Protein AF-A0A7Y4KVC3-F1 (afdb_monomer_lite)

Foldseek 3Di:
DPDAAALLRCLVCVVVVLVCLVVVNDAKGFHHDRDGFKIKGFPVVCVVVVNCVVAPDDPWAAESNRCSVCVVVQSVPDQHWHFYDHPRDGTMIMGGDPPPPD

Secondary structure (DSSP, 8-state):
--PPPPHHHHHHHHHHHHHHHHTT----EEE-SSS--EEEEEHHHHHHTTHHHHSPPPS--B-HHHHHHHHHHHHHH-SSPEEE-SSSS--EEEEEPP----

pLDDT: mean 84.02, std 11.76, range [38.16, 93.69]

Sequence (102 aa):
MTAIPSVESVRQDLAAILTRFRAGQTRAFSFGNGSPEAVMLTYDEFDDLGGDDKFPSPNAVLTPAELALQLPDLLHASSTPTFWGAIATPEAVLMSAPTIAN

Structure (mmCIF, N/CA/C/O backbone):
data_AF-A0A7Y4KVC3-F1
#
_entry.id   AF-A0A7Y4KVC3-F1
#
loop_
_atom_site.group_PDB
_atom_site.id
_atom_site.type_symbol
_atom_site.label_atom_id
_atom_site.label_alt_id
_atom_site.label_comp_id
_atom_site.label_asym_id
_atom_site.label_entity_id
_atom_site.label_seq_id
_atom_site.pdbx_PDB_ins_code
_atom_site.Cartn_x
_atom_site.Cartn_y
_atom_site.Cartn_z
_atom_site.occupancy
_atom_site.B_iso_or_equiv
_atom_site.auth_seq_id
_atom_site.auth_comp_id
_atom_site.auth_asym_id
_atom_site.auth_atom_id
_atom_site.pdbx_PDB_model_num
ATOM 1 N N . MET A 1 1 ? -14.081 -1.977 18.201 1.00 41.69 1 MET A N 1
ATOM 2 C CA . MET A 1 1 ? -13.648 -0.849 17.354 1.00 41.69 1 MET A CA 1
ATOM 3 C C . MET A 1 1 ? -12.339 -1.265 16.713 1.00 41.69 1 MET A C 1
ATOM 5 O O . MET A 1 1 ? -11.349 -1.369 17.422 1.00 41.69 1 MET A O 1
ATOM 9 N N . THR A 1 2 ? -12.341 -1.632 15.437 1.00 55.44 2 THR A N 1
ATOM 10 C CA . THR A 1 2 ? -11.100 -1.883 14.696 1.00 55.44 2 THR A CA 1
ATOM 11 C C . THR A 1 2 ? -10.445 -0.532 14.451 1.00 55.44 2 THR A C 1
ATOM 13 O O . THR A 1 2 ? -10.930 0.258 13.646 1.00 55.44 2 THR A O 1
ATOM 16 N N . ALA A 1 3 ? -9.413 -0.217 15.231 1.00 74.38 3 ALA A N 1
ATOM 17 C CA . ALA A 1 3 ? -8.598 0.960 14.976 1.00 74.38 3 ALA A CA 1
ATOM 18 C C . ALA A 1 3 ? -7.926 0.784 13.609 1.00 74.38 3 ALA A C 1
ATOM 20 O O . ALA A 1 3 ? -7.356 -0.274 13.337 1.00 74.38 3 ALA A O 1
ATOM 21 N N . ILE A 1 4 ? -8.033 1.793 12.745 1.00 85.06 4 ILE A N 1
ATOM 22 C CA . ILE A 1 4 ? -7.258 1.820 11.506 1.00 85.06 4 ILE A CA 1
ATOM 23 C C . ILE A 1 4 ? -5.767 1.915 11.863 1.00 85.06 4 ILE A C 1
ATOM 25 O O . ILE A 1 4 ? -5.415 2.639 12.800 1.00 85.06 4 ILE A O 1
ATOM 29 N N . PRO A 1 5 ? -4.885 1.173 11.180 1.00 90.62 5 PRO A N 1
ATOM 30 C CA . PRO A 1 5 ? -3.459 1.271 11.430 1.00 90.62 5 PRO A CA 1
ATOM 31 C C . PRO A 1 5 ? -2.935 2.655 11.031 1.00 90.62 5 PRO A C 1
ATOM 33 O O . PRO A 1 5 ? -3.362 3.239 10.035 1.00 90.62 5 PRO A O 1
ATOM 36 N N . SER A 1 6 ? -1.993 3.172 11.814 1.00 90.81 6 SER A N 1
ATOM 37 C CA . SER A 1 6 ? -1.337 4.450 11.542 1.00 90.81 6 SER A CA 1
ATOM 38 C C . SER A 1 6 ? -0.363 4.324 10.373 1.00 90.81 6 SER A C 1
ATOM 40 O O . SER A 1 6 ? 0.234 3.265 10.164 1.00 90.81 6 SER A O 1
ATOM 42 N N . VAL A 1 7 ? -0.110 5.433 9.674 1.00 89.75 7 VAL A N 1
ATOM 43 C CA . VAL A 1 7 ? 0.897 5.509 8.598 1.00 89.75 7 VAL A CA 1
ATOM 44 C C . VAL A 1 7 ? 2.260 4.994 9.066 1.00 89.75 7 VAL A C 1
ATOM 46 O O . VAL A 1 7 ? 2.903 4.216 8.368 1.00 89.75 7 VAL A O 1
ATOM 49 N N . GLU A 1 8 ? 2.687 5.375 10.273 1.00 90.75 8 GLU A N 1
ATOM 50 C CA . GLU A 1 8 ? 3.971 4.938 10.825 1.00 90.75 8 GLU A CA 1
ATOM 51 C C . GLU A 1 8 ? 4.025 3.425 11.073 1.00 90.75 8 GLU A C 1
ATOM 53 O O . GLU A 1 8 ? 5.026 2.790 10.741 1.00 90.75 8 GLU A O 1
ATOM 58 N N . SER A 1 9 ? 2.944 2.838 11.593 1.00 91.12 9 SER A N 1
ATOM 59 C CA . SER A 1 9 ? 2.865 1.392 11.815 1.00 91.12 9 SER A CA 1
ATOM 60 C C . SER A 1 9 ? 2.917 0.628 10.497 1.00 91.12 9 SER A C 1
ATOM 62 O O . SER A 1 9 ? 3.666 -0.337 10.383 1.00 91.12 9 SER A O 1
ATOM 64 N N . VAL A 1 10 ? 2.183 1.087 9.477 1.00 92.25 10 VAL A N 1
ATOM 65 C CA . VAL A 1 10 ? 2.236 0.487 8.135 1.00 92.25 10 VAL A CA 1
ATOM 66 C C . VAL A 1 10 ? 3.641 0.603 7.554 1.00 92.25 10 VAL A C 1
ATOM 68 O O . VAL A 1 10 ? 4.182 -0.400 7.102 1.00 92.25 10 VAL A O 1
ATOM 71 N N . ARG A 1 11 ? 4.269 1.783 7.646 1.00 92.12 11 ARG A N 1
ATOM 72 C CA . ARG A 1 11 ? 5.640 2.042 7.177 1.00 92.12 11 ARG A CA 1
ATOM 73 C C . ARG A 1 11 ? 6.658 1.057 7.751 1.00 92.12 11 ARG A C 1
ATOM 75 O O . ARG A 1 11 ? 7.545 0.609 7.032 1.00 92.12 11 ARG A O 1
ATOM 82 N N . GLN A 1 12 ? 6.548 0.744 9.039 1.00 92.38 12 GLN A N 1
ATOM 83 C CA . GLN A 1 12 ? 7.462 -0.176 9.720 1.00 92.38 12 GLN A CA 1
ATOM 84 C C . GLN A 1 12 ? 7.180 -1.650 9.396 1.00 92.38 12 GLN A C 1
ATOM 86 O O . GLN A 1 12 ? 8.090 -2.472 9.488 1.00 92.38 12 GLN A O 1
ATOM 91 N N . ASP A 1 13 ? 5.952 -1.986 8.993 1.00 93.31 13 ASP A N 1
ATOM 92 C CA . ASP A 1 13 ? 5.487 -3.369 8.840 1.00 93.31 13 ASP A CA 1
ATOM 93 C C . ASP A 1 13 ? 5.305 -3.809 7.370 1.00 93.31 13 ASP A C 1
ATOM 95 O O . ASP A 1 13 ? 4.875 -4.931 7.114 1.00 93.31 13 ASP A O 1
ATOM 99 N N . LEU A 1 14 ? 5.668 -2.981 6.377 1.00 91.94 14 LEU A N 1
ATOM 100 C CA . LEU A 1 14 ? 5.448 -3.249 4.939 1.00 91.94 14 LEU A CA 1
ATOM 101 C C . LEU A 1 14 ? 5.912 -4.643 4.476 1.00 91.94 14 LEU A C 1
ATOM 103 O O . LEU A 1 14 ? 5.203 -5.324 3.735 1.00 91.94 14 LEU A O 1
ATOM 107 N N . ALA A 1 15 ? 7.079 -5.105 4.930 1.00 91.38 15 ALA A N 1
ATOM 108 C CA . ALA A 1 15 ? 7.596 -6.426 4.560 1.00 91.38 15 ALA A CA 1
ATOM 109 C C . ALA A 1 15 ? 6.749 -7.575 5.142 1.00 91.38 15 ALA A C 1
ATOM 111 O O . ALA A 1 15 ? 6.520 -8.601 4.490 1.00 91.38 15 ALA A O 1
ATOM 112 N N . ALA A 1 16 ? 6.248 -7.401 6.364 1.00 92.38 16 ALA A N 1
ATOM 113 C CA . ALA A 1 16 ? 5.358 -8.362 6.995 1.00 92.38 16 ALA A CA 1
ATOM 114 C C . ALA A 1 16 ? 3.957 -8.313 6.365 1.00 92.38 16 ALA A C 1
ATOM 116 O O . ALA A 1 16 ? 3.345 -9.362 6.175 1.00 92.38 16 ALA A O 1
ATOM 117 N N . ILE A 1 17 ? 3.471 -7.135 5.960 1.00 93.19 17 ILE A N 1
ATOM 118 C CA . ILE A 1 17 ? 2.223 -6.987 5.198 1.00 93.19 17 ILE A CA 1
ATOM 119 C C . ILE A 1 17 ? 2.296 -7.768 3.881 1.00 93.19 17 ILE A C 1
ATOM 121 O O . ILE A 1 17 ? 1.416 -8.588 3.630 1.00 93.19 17 ILE A O 1
ATOM 125 N N . LEU A 1 18 ? 3.373 -7.619 3.101 1.00 91.44 18 LEU A N 1
ATOM 126 C CA . LEU A 1 18 ? 3.597 -8.429 1.893 1.00 91.44 18 LEU A CA 1
ATOM 127 C C . LEU A 1 18 ? 3.587 -9.928 2.187 1.00 91.44 18 LEU A C 1
ATOM 129 O O . LEU A 1 18 ? 2.962 -10.706 1.471 1.00 91.44 18 LEU A O 1
ATOM 133 N N . THR A 1 19 ? 4.254 -10.346 3.262 1.00 92.44 19 THR A N 1
ATOM 134 C CA . THR A 1 19 ? 4.278 -11.758 3.667 1.00 92.44 19 THR A CA 1
ATOM 135 C C . THR A 1 19 ? 2.868 -12.275 3.967 1.00 92.44 19 THR A C 1
ATOM 137 O O . THR A 1 19 ? 2.511 -13.373 3.543 1.00 92.44 19 THR A O 1
ATOM 140 N N . ARG A 1 20 ? 2.038 -11.471 4.642 1.00 93.38 20 ARG A N 1
ATOM 141 C CA . ARG A 1 20 ? 0.638 -11.814 4.926 1.00 93.38 20 ARG A CA 1
ATOM 142 C C . ARG A 1 20 ? -0.219 -11.825 3.662 1.00 93.38 20 ARG A C 1
ATOM 144 O O . ARG A 1 20 ? -1.062 -12.710 3.549 1.00 93.38 20 ARG A O 1
ATOM 151 N N . PHE A 1 21 ? 0.003 -10.909 2.718 1.00 92.50 21 PHE A N 1
ATOM 152 C CA . PHE A 1 21 ? -0.685 -10.916 1.422 1.00 92.50 21 PHE A CA 1
ATOM 153 C C . PHE A 1 21 ? -0.386 -12.195 0.643 1.00 92.50 21 PHE A C 1
ATOM 155 O O . PHE A 1 21 ? -1.312 -12.904 0.262 1.00 92.50 21 PHE A O 1
ATOM 162 N N . ARG A 1 22 ? 0.893 -12.567 0.516 1.00 90.25 22 ARG A N 1
ATOM 163 C CA . ARG A 1 22 ? 1.313 -13.824 -0.130 1.00 90.25 22 ARG A CA 1
ATOM 164 C C . ARG A 1 22 ? 0.700 -15.061 0.515 1.00 90.25 22 ARG A C 1
ATOM 166 O O . ARG A 1 22 ? 0.394 -16.032 -0.166 1.00 90.25 22 ARG A O 1
ATOM 173 N N . ALA A 1 23 ? 0.542 -15.037 1.836 1.00 91.81 23 ALA A N 1
ATOM 174 C CA . ALA A 1 23 ? -0.065 -16.126 2.589 1.00 91.81 23 ALA A CA 1
ATOM 175 C C . ALA A 1 23 ? -1.608 -16.098 2.577 1.00 91.81 23 ALA A C 1
ATOM 177 O O . ALA A 1 23 ? -2.226 -16.961 3.200 1.00 91.81 23 ALA A O 1
ATOM 178 N N . GLY A 1 24 ? -2.241 -15.103 1.940 1.00 89.25 24 GLY A N 1
ATOM 179 C CA . GLY A 1 24 ? -3.694 -14.899 1.970 1.00 89.25 24 GLY A CA 1
ATOM 180 C C . GLY A 1 24 ? -4.250 -14.582 3.366 1.00 89.25 24 GLY A C 1
ATOM 181 O O . GLY A 1 24 ? -5.438 -14.763 3.624 1.00 89.25 24 GLY A O 1
ATOM 182 N N . GLN A 1 25 ? -3.391 -14.146 4.292 1.00 89.69 25 GLN A N 1
ATOM 183 C CA . GLN A 1 25 ? -3.722 -13.893 5.699 1.00 89.69 25 GLN A CA 1
ATOM 184 C C . GLN A 1 25 ? -4.241 -12.476 5.953 1.00 89.69 25 GLN A C 1
ATOM 186 O O . GLN A 1 25 ? -4.745 -12.188 7.037 1.00 89.69 25 GLN A O 1
ATOM 191 N N . THR A 1 26 ? -4.102 -11.585 4.976 1.00 88.62 26 THR A N 1
ATOM 192 C CA . THR A 1 26 ? -4.671 -10.239 5.007 1.00 88.62 26 THR A CA 1
ATOM 193 C C . THR A 1 26 ? -5.245 -9.902 3.635 1.00 88.62 26 THR A C 1
ATOM 195 O O . THR A 1 26 ? -4.813 -10.460 2.630 1.00 88.62 26 THR A O 1
ATOM 198 N N . ARG A 1 27 ? -6.245 -9.022 3.612 1.00 87.69 27 ARG A N 1
ATOM 199 C CA . ARG A 1 27 ? -6.902 -8.494 2.403 1.00 87.69 27 ARG A CA 1
ATOM 200 C C . ARG A 1 27 ? -6.730 -6.984 2.341 1.00 87.69 27 ARG A C 1
ATOM 202 O O . ARG A 1 27 ? -6.097 -6.432 3.242 1.00 87.69 27 ARG A O 1
ATOM 209 N N . ALA A 1 28 ? -7.310 -6.335 1.335 1.00 90.81 28 ALA A N 1
ATOM 210 C CA . ALA A 1 28 ? -7.346 -4.884 1.253 1.00 90.81 28 ALA A CA 1
ATOM 211 C C . ALA A 1 28 ? -7.777 -4.220 2.578 1.00 90.81 28 ALA A C 1
ATOM 213 O O . ALA A 1 28 ? -8.777 -4.605 3.194 1.00 90.81 28 ALA A O 1
ATOM 214 N N . PHE A 1 29 ? -7.025 -3.212 3.023 1.00 92.12 29 PHE A N 1
ATOM 215 C CA . PHE A 1 29 ? -7.320 -2.461 4.242 1.00 92.12 29 PHE A CA 1
ATOM 216 C C . PHE A 1 29 ? -6.937 -0.987 4.105 1.00 92.12 29 PHE A C 1
ATOM 218 O O . PHE A 1 29 ? -5.992 -0.627 3.403 1.00 92.12 29 PHE A O 1
ATOM 225 N N . SER A 1 30 ? -7.671 -0.124 4.808 1.00 91.50 30 SER A N 1
ATOM 226 C CA . SER A 1 30 ? -7.381 1.308 4.876 1.00 91.50 30 SER A CA 1
ATOM 227 C C . SER A 1 30 ? -6.534 1.645 6.096 1.00 91.50 30 SER A C 1
ATOM 229 O O . SER A 1 30 ? -6.672 1.021 7.149 1.00 91.50 30 SER A O 1
ATOM 231 N N . PHE A 1 31 ? -5.683 2.655 5.965 1.00 91.88 31 PHE A N 1
ATOM 232 C CA . PHE A 1 31 ? -4.792 3.118 7.021 1.00 91.88 31 PHE A CA 1
ATOM 233 C C . PHE A 1 31 ? -4.643 4.642 6.978 1.00 91.88 31 PHE A C 1
ATOM 235 O O . PHE A 1 31 ? -4.953 5.278 5.969 1.00 91.88 31 PHE A O 1
ATOM 242 N N . GLY A 1 32 ? -4.212 5.230 8.089 1.00 89.06 32 GLY A N 1
ATOM 243 C CA . GLY A 1 32 ? -4.060 6.676 8.228 1.00 89.06 32 GLY A CA 1
ATOM 244 C C . GLY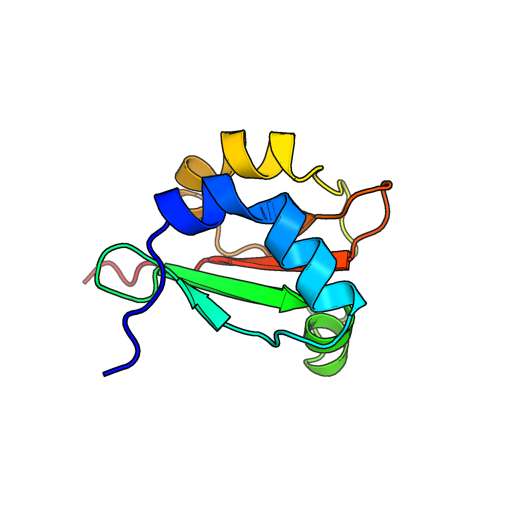 A 1 32 ? -4.065 7.134 9.684 1.00 89.06 32 GLY A C 1
ATOM 245 O O . GLY A 1 32 ? -4.272 6.347 10.611 1.00 89.06 32 GLY A O 1
ATOM 246 N N . ASN A 1 33 ? -3.793 8.412 9.907 1.00 86.25 33 ASN A N 1
ATOM 247 C CA . ASN A 1 33 ? -3.649 9.001 11.229 1.00 86.25 33 ASN A CA 1
ATOM 248 C C . ASN A 1 33 ? -4.998 9.509 11.764 1.00 86.25 33 ASN A C 1
ATOM 250 O O . ASN A 1 33 ? -5.315 10.695 11.715 1.00 86.25 33 ASN A O 1
ATOM 254 N N . GLY A 1 34 ? -5.825 8.586 12.261 1.00 80.44 34 GLY A N 1
ATOM 255 C CA . GLY A 1 34 ? -7.142 8.891 12.840 1.00 80.44 34 GLY A CA 1
ATOM 256 C C . GLY A 1 34 ? -8.290 8.982 11.825 1.00 80.44 34 GLY A C 1
ATOM 257 O O . GLY A 1 34 ? -9.452 8.907 12.219 1.00 80.44 34 GLY A O 1
ATOM 258 N N . SER A 1 35 ? -7.984 9.046 10.527 1.00 83.88 35 SER A N 1
ATOM 259 C CA . SER A 1 35 ? -8.929 8.842 9.423 1.00 83.88 35 SER A CA 1
ATOM 260 C C . SER A 1 35 ? -8.258 8.041 8.296 1.00 83.88 35 SER A C 1
ATOM 262 O O . SER A 1 35 ? -7.029 7.999 8.260 1.00 83.88 35 SER A O 1
ATOM 264 N N . PRO A 1 36 ? -9.011 7.341 7.428 1.00 86.56 36 PRO A N 1
ATOM 265 C CA . PRO A 1 36 ? -8.425 6.606 6.311 1.00 86.56 36 PRO A CA 1
ATOM 266 C C . PRO A 1 36 ? -7.844 7.580 5.278 1.00 86.56 36 PRO A C 1
ATOM 268 O O . PRO A 1 36 ? -8.582 8.288 4.600 1.00 86.56 36 PRO A O 1
ATOM 271 N N . GLU A 1 37 ? -6.519 7.588 5.162 1.00 88.56 37 GLU A N 1
ATOM 272 C CA . GLU A 1 37 ? -5.761 8.428 4.222 1.00 88.56 37 GLU A CA 1
ATOM 273 C C . GLU A 1 37 ? -5.317 7.643 2.989 1.00 88.56 37 GLU A C 1
ATOM 275 O O . GLU A 1 37 ? -5.074 8.216 1.934 1.00 88.56 37 GLU A O 1
ATOM 280 N N . ALA A 1 38 ? -5.216 6.321 3.105 1.00 89.75 38 ALA A N 1
ATOM 281 C CA . ALA A 1 38 ? -4.885 5.442 2.000 1.00 89.75 38 ALA A CA 1
ATOM 282 C C . ALA A 1 38 ? -5.507 4.063 2.183 1.00 89.75 38 ALA A C 1
ATOM 284 O O . ALA A 1 38 ? -5.899 3.656 3.279 1.00 89.75 38 ALA A O 1
ATOM 285 N N . VAL A 1 39 ? -5.571 3.333 1.079 1.00 91.19 39 VAL A N 1
ATOM 286 C CA . VAL A 1 39 ? -5.913 1.920 1.026 1.00 91.19 39 VAL A CA 1
ATOM 287 C C . VAL A 1 39 ? -4.743 1.144 0.439 1.00 91.19 39 VAL A C 1
ATOM 289 O O . VAL A 1 39 ? -4.090 1.570 -0.514 1.00 91.19 39 VAL A O 1
ATOM 292 N N . MET A 1 40 ? -4.462 0.004 1.050 1.00 92.44 40 MET A N 1
ATOM 293 C CA . MET A 1 40 ? -3.465 -0.952 0.607 1.00 92.44 40 MET A CA 1
ATOM 294 C C . MET A 1 40 ? -4.185 -2.230 0.212 1.00 92.44 40 MET A C 1
ATOM 296 O O . MET A 1 40 ? -5.023 -2.712 0.971 1.00 92.44 40 MET A O 1
ATOM 300 N N . LEU A 1 41 ? -3.867 -2.762 -0.960 1.00 93.69 41 LEU A N 1
ATOM 301 C CA . LEU A 1 41 ? -4.495 -3.944 -1.537 1.00 93.69 41 LEU A CA 1
ATOM 302 C C . LEU A 1 41 ? -3.469 -4.766 -2.315 1.00 93.69 41 LEU A C 1
ATOM 304 O O . LEU A 1 41 ? -2.391 -4.269 -2.647 1.00 93.69 41 LEU A O 1
ATOM 308 N N . THR A 1 42 ? -3.783 -6.028 -2.582 1.00 93.38 42 THR A N 1
ATOM 309 C CA . THR A 1 42 ? -2.962 -6.861 -3.472 1.00 93.38 42 THR A CA 1
ATOM 310 C C . THR A 1 42 ? -3.082 -6.395 -4.922 1.00 93.38 42 THR A C 1
ATOM 312 O O . THR A 1 42 ? -4.052 -5.730 -5.290 1.00 93.38 42 THR A O 1
ATOM 315 N N . TYR A 1 43 ? -2.094 -6.729 -5.755 1.00 90.75 43 TYR A N 1
ATOM 316 C CA . TYR A 1 43 ? -2.181 -6.445 -7.189 1.00 90.75 43 TYR A CA 1
ATOM 317 C C . TYR A 1 43 ? -3.347 -7.200 -7.847 1.00 90.75 43 TYR A C 1
ATOM 319 O O . TYR A 1 43 ? -4.066 -6.594 -8.630 1.00 90.75 43 TYR A O 1
ATOM 327 N N . ASP A 1 44 ? -3.618 -8.450 -7.454 1.00 90.00 44 ASP A N 1
ATOM 328 C CA . ASP A 1 44 ? -4.797 -9.196 -7.920 1.00 90.00 44 ASP A CA 1
ATOM 329 C C . ASP A 1 44 ? -6.121 -8.496 -7.568 1.00 90.00 44 ASP A C 1
ATOM 331 O O . ASP A 1 44 ? -7.000 -8.377 -8.412 1.00 90.00 44 ASP A O 1
ATOM 335 N N . GLU A 1 45 ? -6.275 -7.986 -6.338 1.00 91.00 45 GLU A N 1
ATOM 336 C CA . GLU A 1 45 ? -7.470 -7.211 -5.962 1.00 91.00 45 GLU A CA 1
ATOM 337 C C . GLU A 1 45 ? -7.577 -5.906 -6.763 1.00 91.00 45 GLU A C 1
ATOM 339 O O . GLU A 1 45 ? -8.676 -5.449 -7.062 1.00 91.00 45 GLU A O 1
ATOM 344 N N . PHE A 1 46 ? -6.449 -5.276 -7.093 1.00 89.81 46 PHE A N 1
ATOM 345 C CA . PHE A 1 46 ? -6.438 -4.073 -7.920 1.00 89.81 46 PHE A CA 1
ATOM 346 C C . PHE A 1 46 ? -6.839 -4.376 -9.372 1.00 89.81 46 PHE A C 1
ATOM 348 O O . PHE A 1 46 ? -7.624 -3.624 -9.953 1.00 89.81 46 PHE A O 1
ATOM 355 N N . ASP A 1 47 ? -6.337 -5.474 -9.935 1.00 88.75 47 ASP A N 1
ATOM 356 C CA . ASP A 1 47 ? -6.687 -5.965 -11.269 1.00 88.75 47 ASP A CA 1
ATOM 357 C C . ASP A 1 47 ? -8.174 -6.344 -11.363 1.00 88.75 47 ASP A C 1
ATOM 359 O O . ASP A 1 47 ? -8.870 -5.867 -12.257 1.00 88.75 47 ASP A O 1
ATOM 363 N N . ASP A 1 48 ? -8.707 -7.067 -10.370 1.00 89.75 48 ASP A N 1
ATOM 364 C CA . ASP A 1 48 ? -10.128 -7.455 -10.290 1.00 89.75 48 ASP A CA 1
ATOM 365 C C . ASP A 1 48 ? -11.080 -6.241 -10.286 1.00 89.75 48 ASP A C 1
ATOM 367 O O . ASP A 1 48 ? -12.185 -6.284 -10.831 1.00 89.75 48 ASP A O 1
ATOM 371 N N . LEU A 1 49 ? -10.629 -5.105 -9.742 1.00 87.19 49 LEU A N 1
ATOM 372 C CA . LEU A 1 49 ? -11.367 -3.837 -9.757 1.00 87.19 49 LEU A CA 1
ATOM 373 C C . LEU A 1 49 ? -11.277 -3.077 -11.099 1.00 87.19 49 LEU A C 1
ATOM 375 O O . LEU A 1 49 ? -11.808 -1.962 -11.213 1.00 87.19 49 LEU A O 1
ATOM 379 N N . GLY A 1 50 ? -10.613 -3.647 -12.108 1.00 84.25 50 GLY A N 1
ATOM 380 C CA . GLY A 1 50 ? -10.325 -3.008 -13.394 1.00 84.25 50 GLY A CA 1
ATOM 381 C C . GLY A 1 50 ? -9.277 -1.902 -13.270 1.00 84.25 50 GLY A C 1
ATOM 382 O O . GLY A 1 50 ? -9.381 -0.859 -13.923 1.00 84.25 50 GLY A O 1
ATOM 383 N N . GLY A 1 51 ? -8.323 -2.068 -12.352 1.00 82.12 51 GLY A N 1
ATOM 384 C CA . GLY A 1 51 ? -7.256 -1.105 -12.112 1.00 82.12 51 GLY A CA 1
ATOM 385 C C . GLY A 1 51 ? -6.296 -0.978 -13.295 1.00 82.12 51 GLY A C 1
ATOM 386 O O . GLY A 1 51 ? -5.937 0.146 -13.643 1.00 82.12 51 GLY A O 1
ATOM 387 N N . ASP A 1 52 ? -5.945 -2.093 -13.942 1.00 79.94 52 ASP A N 1
ATOM 388 C CA 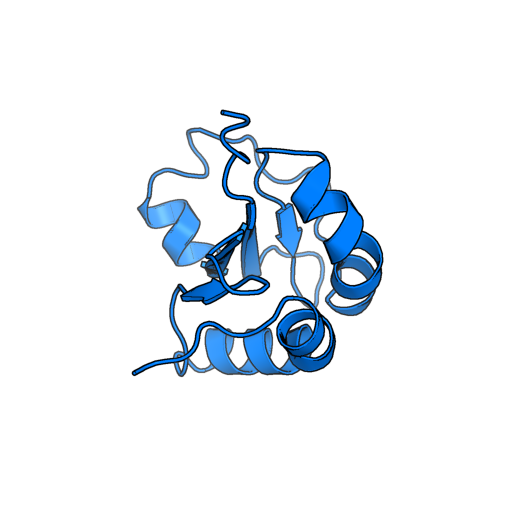. ASP A 1 52 ? -5.018 -2.130 -15.087 1.00 79.94 52 ASP A CA 1
ATOM 389 C C . ASP A 1 52 ? -5.603 -1.428 -16.333 1.00 79.94 52 ASP A C 1
ATOM 391 O O . ASP A 1 52 ? -4.900 -0.728 -17.058 1.00 79.94 52 ASP A O 1
ATOM 395 N N . ASP A 1 53 ? -6.929 -1.481 -16.516 1.00 80.12 53 ASP A N 1
ATOM 396 C CA . ASP A 1 53 ? -7.631 -0.724 -17.564 1.00 80.12 53 ASP A CA 1
ATOM 397 C C . ASP A 1 53 ? -7.622 0.797 -17.323 1.00 80.12 53 ASP A C 1
ATOM 399 O O . ASP A 1 53 ? -7.683 1.592 -18.266 1.00 80.12 53 ASP A O 1
ATOM 403 N N . LYS A 1 54 ? -7.602 1.229 -16.055 1.00 76.75 54 LYS A N 1
ATOM 404 C CA . LYS A 1 54 ? -7.701 2.651 -15.672 1.00 76.75 54 LYS A CA 1
ATOM 405 C C . LYS A 1 54 ? -6.351 3.320 -15.491 1.00 76.75 54 LYS A C 1
ATOM 407 O O . LYS A 1 54 ? -6.239 4.528 -15.707 1.00 76.75 54 LYS A O 1
ATOM 412 N N . PHE A 1 55 ? -5.355 2.564 -15.056 1.00 80.06 55 PHE A N 1
ATOM 413 C CA . PHE A 1 55 ? -4.026 3.064 -14.769 1.00 80.06 55 PHE A CA 1
ATOM 414 C C . PHE A 1 55 ? -3.018 2.240 -15.559 1.00 80.06 55 PHE A C 1
ATOM 416 O O . PHE A 1 55 ? -2.978 1.025 -15.390 1.00 80.06 55 PHE A O 1
ATOM 423 N N . PRO A 1 56 ? -2.190 2.883 -16.403 1.00 69.88 56 PRO A N 1
ATOM 424 C CA . PRO A 1 56 ? -1.191 2.161 -17.171 1.00 69.88 56 PRO A CA 1
ATOM 425 C C . PRO A 1 56 ? -0.248 1.412 -16.230 1.00 69.88 56 PRO A C 1
ATOM 427 O O . PRO A 1 56 ? 0.048 1.889 -15.128 1.00 69.88 56 PRO A O 1
ATOM 430 N N . SER A 1 57 ? 0.240 0.261 -16.695 1.00 66.12 57 SER A N 1
ATOM 431 C CA . SER A 1 57 ? 1.127 -0.613 -15.933 1.00 66.12 57 SER A CA 1
ATOM 432 C C . SER A 1 57 ? 2.293 0.174 -15.310 1.00 66.12 57 SER A C 1
ATOM 434 O O . SER A 1 57 ? 2.816 1.108 -15.935 1.00 66.12 57 SER A O 1
ATOM 436 N N . PRO A 1 58 ? 2.722 -0.175 -14.083 1.00 68.81 58 PRO A N 1
ATOM 437 C CA . PRO A 1 58 ? 3.724 0.592 -13.359 1.00 68.81 58 PRO A CA 1
ATOM 438 C C . PRO A 1 58 ? 5.022 0.735 -14.144 1.00 68.81 58 PRO A C 1
ATOM 440 O O . PRO A 1 58 ? 5.672 -0.249 -14.484 1.00 68.81 58 PRO A O 1
ATOM 443 N N . ASN A 1 59 ? 5.454 1.982 -14.337 1.00 67.94 59 ASN A N 1
ATOM 444 C CA . ASN A 1 59 ? 6.778 2.269 -14.888 1.00 67.94 59 ASN A CA 1
ATOM 445 C C . ASN A 1 59 ? 7.897 1.955 -13.872 1.00 67.94 59 ASN A C 1
ATOM 447 O O . ASN A 1 59 ? 9.057 1.801 -14.247 1.00 67.94 59 ASN A O 1
ATOM 451 N N . ALA A 1 60 ? 7.548 1.874 -12.581 1.00 81.06 60 ALA A N 1
ATOM 452 C CA . ALA A 1 60 ? 8.439 1.497 -11.492 1.00 81.06 60 ALA A CA 1
ATOM 453 C C . ALA A 1 60 ? 7.666 0.753 -10.392 1.00 81.06 60 ALA A C 1
ATOM 455 O O . ALA A 1 60 ? 6.567 1.159 -10.013 1.00 81.06 60 ALA A O 1
ATOM 456 N N . VAL A 1 61 ? 8.270 -0.315 -9.870 1.00 89.94 61 VAL A N 1
ATOM 457 C CA . VAL A 1 61 ? 7.783 -1.068 -8.709 1.00 89.94 61 VAL A CA 1
ATOM 458 C C . VAL A 1 61 ? 8.725 -0.789 -7.548 1.00 89.94 61 VAL A C 1
ATOM 460 O O . VAL A 1 61 ? 9.912 -1.101 -7.634 1.00 89.94 61 VAL A O 1
ATOM 463 N N . LEU A 1 62 ? 8.205 -0.200 -6.472 1.00 91.00 62 LEU A N 1
ATOM 464 C CA . LEU A 1 62 ? 9.010 0.130 -5.297 1.00 91.00 62 LEU A CA 1
ATOM 465 C C . LEU A 1 62 ? 9.244 -1.104 -4.423 1.00 91.00 62 LEU A C 1
ATOM 467 O O . LEU A 1 62 ? 8.344 -1.919 -4.206 1.00 91.00 62 LEU A O 1
ATOM 471 N N . THR A 1 63 ? 10.440 -1.217 -3.852 1.00 91.88 63 THR A N 1
ATOM 472 C CA . THR A 1 63 ? 10.691 -2.177 -2.772 1.00 91.88 63 THR A CA 1
ATOM 473 C C . THR A 1 63 ? 10.026 -1.717 -1.468 1.00 91.88 63 THR A C 1
ATOM 475 O O . THR A 1 63 ? 9.738 -0.528 -1.301 1.00 91.88 63 THR A O 1
ATOM 478 N N . PRO A 1 64 ? 9.821 -2.607 -0.477 1.00 90.88 64 PRO A N 1
ATOM 479 C CA . PRO A 1 64 ? 9.239 -2.218 0.811 1.00 90.88 64 PRO A CA 1
ATOM 480 C C . PRO A 1 64 ? 10.039 -1.120 1.521 1.00 90.88 64 PRO A C 1
ATOM 482 O O . PRO A 1 64 ? 9.462 -0.262 2.180 1.00 90.88 64 PRO A O 1
ATOM 485 N N . ALA A 1 65 ? 11.365 -1.125 1.365 1.00 89.81 65 ALA A N 1
ATOM 486 C CA . ALA A 1 65 ? 12.236 -0.108 1.942 1.00 89.81 65 ALA A CA 1
ATOM 487 C C . ALA A 1 65 ? 12.071 1.253 1.245 1.00 89.81 65 ALA A C 1
ATOM 489 O O . ALA A 1 65 ? 11.994 2.281 1.913 1.00 89.81 65 ALA A O 1
ATOM 490 N N . GLU A 1 66 ? 11.972 1.269 -0.085 1.00 91.38 66 GLU A N 1
ATOM 491 C CA . GLU A 1 66 ? 11.742 2.501 -0.845 1.00 91.38 66 GLU A CA 1
ATOM 492 C C . GLU A 1 66 ? 10.351 3.068 -0.592 1.00 91.38 66 GLU A C 1
ATOM 494 O O . GLU A 1 66 ? 10.214 4.271 -0.368 1.00 91.38 66 GLU A O 1
ATOM 499 N N . LEU A 1 67 ? 9.329 2.207 -0.559 1.00 90.75 67 LEU A N 1
ATOM 500 C CA . LEU A 1 67 ? 7.981 2.624 -0.204 1.00 90.75 67 LEU A CA 1
ATOM 501 C C . LEU A 1 67 ? 7.962 3.203 1.210 1.00 90.75 67 LEU A C 1
ATOM 503 O O . LEU A 1 67 ? 7.366 4.251 1.405 1.00 90.75 67 LEU A O 1
ATOM 507 N N . ALA A 1 68 ? 8.648 2.594 2.183 1.00 91.50 68 ALA A N 1
ATOM 508 C CA . ALA A 1 68 ? 8.705 3.133 3.540 1.00 91.50 68 ALA A CA 1
ATOM 509 C C . ALA A 1 68 ? 9.268 4.565 3.589 1.00 91.50 68 ALA A C 1
ATOM 511 O O . ALA A 1 68 ? 8.795 5.388 4.375 1.00 91.50 68 ALA A O 1
ATOM 512 N N . LEU A 1 69 ? 10.267 4.864 2.756 1.00 90.56 69 LEU A N 1
ATOM 513 C CA . LEU A 1 69 ? 10.864 6.196 2.659 1.00 90.56 69 LEU A CA 1
ATOM 514 C C . LEU A 1 69 ? 9.926 7.200 1.981 1.00 90.56 69 LEU A C 1
ATOM 516 O O . LEU A 1 69 ? 9.832 8.331 2.443 1.00 90.56 69 LEU A O 1
ATOM 520 N N . GLN A 1 70 ? 9.230 6.783 0.921 1.00 89.44 70 GLN A N 1
ATOM 521 C CA . GLN A 1 70 ? 8.378 7.657 0.104 1.00 89.44 70 GLN A CA 1
ATOM 52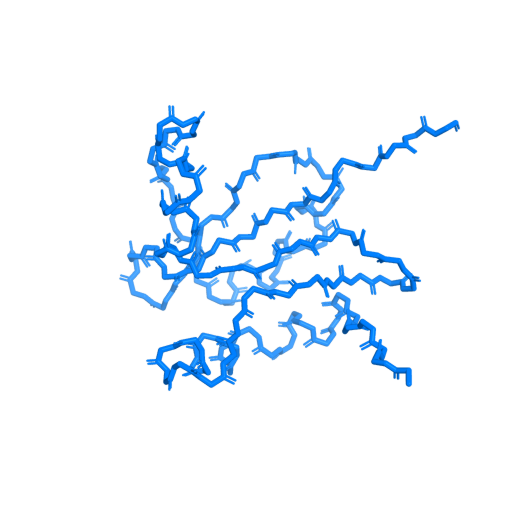2 C C . GLN A 1 70 ? 6.931 7.759 0.605 1.00 89.44 70 GLN A C 1
ATOM 524 O O . GLN A 1 70 ? 6.195 8.640 0.170 1.00 89.44 70 GLN A O 1
ATOM 529 N N . LEU A 1 71 ? 6.503 6.876 1.512 1.00 88.31 71 LEU A N 1
ATOM 530 C CA . LEU A 1 71 ? 5.119 6.782 1.979 1.00 88.31 71 LEU A CA 1
ATOM 531 C C . LEU A 1 71 ? 4.544 8.130 2.450 1.00 88.31 71 LEU A C 1
ATOM 533 O O . LEU A 1 71 ? 3.444 8.457 2.011 1.00 88.31 71 LEU A O 1
ATOM 537 N N . PRO A 1 72 ? 5.235 8.933 3.287 1.00 84.25 72 PRO A N 1
ATOM 538 C CA . PRO A 1 72 ? 4.686 10.208 3.753 1.00 84.25 72 PRO A CA 1
ATOM 539 C C . PRO A 1 72 ? 4.439 11.204 2.614 1.00 84.25 72 PRO A C 1
ATOM 541 O O . PRO A 1 72 ? 3.419 11.886 2.608 1.00 84.25 72 PRO A O 1
ATOM 544 N N . ASP A 1 73 ? 5.340 11.264 1.633 1.00 84.31 73 ASP A N 1
ATOM 545 C CA . ASP A 1 73 ? 5.193 12.132 0.464 1.00 84.31 73 ASP A CA 1
ATOM 546 C C . ASP A 1 73 ? 4.064 11.651 -0.455 1.00 84.31 73 ASP A C 1
ATOM 548 O O . ASP A 1 73 ? 3.258 12.454 -0.923 1.00 84.31 73 ASP A O 1
ATOM 552 N N . LEU A 1 74 ? 3.946 10.336 -0.669 1.00 84.25 74 LEU A N 1
ATOM 553 C CA . LEU A 1 74 ? 2.911 9.744 -1.523 1.00 84.25 74 LEU A CA 1
ATOM 554 C C . LEU A 1 74 ? 1.493 10.003 -1.008 1.00 84.25 74 LEU A C 1
ATOM 556 O O . LEU A 1 74 ? 0.587 10.227 -1.809 1.00 84.25 74 LEU A O 1
ATOM 560 N N . LEU A 1 75 ? 1.306 10.013 0.314 1.00 83.25 75 LEU A N 1
ATOM 561 C CA . LEU A 1 75 ? 0.014 10.323 0.930 1.00 83.25 75 LEU A CA 1
ATOM 562 C C . LEU A 1 75 ? -0.425 11.773 0.692 1.00 83.25 75 LEU A C 1
ATOM 564 O O . LEU A 1 75 ? -1.620 12.046 0.663 1.00 83.25 75 LEU A O 1
ATOM 568 N N . HIS A 1 76 ? 0.516 12.698 0.498 1.00 74.12 76 HIS A N 1
ATOM 569 C CA . HIS A 1 76 ? 0.212 14.114 0.279 1.00 74.12 76 HIS A CA 1
ATOM 570 C C . HIS A 1 76 ? 0.201 14.519 -1.199 1.00 74.12 76 HIS A C 1
ATOM 572 O O . HIS A 1 76 ? -0.406 15.530 -1.548 1.00 74.12 76 HIS A O 1
ATOM 578 N N . ALA A 1 77 ? 0.906 13.780 -2.058 1.00 65.06 77 ALA A N 1
ATOM 579 C CA . ALA A 1 77 ? 1.264 14.268 -3.385 1.00 65.06 77 ALA A CA 1
ATOM 580 C C . ALA A 1 77 ? 0.401 13.736 -4.533 1.00 65.06 77 ALA A C 1
ATOM 582 O O . ALA A 1 77 ? 0.293 14.424 -5.547 1.00 65.06 77 ALA A O 1
ATOM 583 N N . SER A 1 78 ? -0.170 12.528 -4.448 1.00 61.25 78 SER A N 1
ATOM 584 C CA . SER A 1 78 ? -0.720 11.915 -5.662 1.00 61.25 78 SER A CA 1
ATOM 585 C C . SER A 1 78 ? -1.894 10.992 -5.433 1.00 61.25 78 SER A C 1
ATOM 587 O O . SER A 1 78 ? -1.804 10.102 -4.604 1.00 61.25 78 SER A O 1
ATOM 589 N N . SER A 1 79 ? -2.930 11.134 -6.264 1.00 66.75 79 SER A N 1
ATOM 590 C CA . SER A 1 79 ? -4.060 10.203 -6.411 1.00 66.75 79 SER A CA 1
ATOM 591 C C . SER A 1 79 ? -3.748 8.999 -7.317 1.00 66.75 79 SER A C 1
ATOM 593 O O . SER A 1 79 ? -4.656 8.256 -7.688 1.00 66.75 79 SER A O 1
ATOM 595 N N . THR A 1 80 ? -2.491 8.825 -7.740 1.00 79.88 80 THR A N 1
ATOM 596 C CA . THR A 1 80 ? -2.077 7.698 -8.587 1.00 79.88 80 THR A CA 1
ATOM 597 C C . THR A 1 80 ? -1.745 6.465 -7.748 1.00 79.88 80 THR A C 1
ATOM 599 O O . THR A 1 80 ? -1.083 6.608 -6.718 1.00 79.88 80 THR A O 1
ATOM 602 N N . PRO A 1 81 ? -2.122 5.256 -8.195 1.00 86.56 81 PRO A N 1
ATOM 603 C CA . PRO A 1 81 ? -1.726 4.025 -7.527 1.00 86.56 81 PRO A CA 1
ATOM 604 C C . PRO A 1 81 ? -0.204 3.851 -7.563 1.00 86.56 81 PRO A C 1
ATOM 606 O O . PRO A 1 81 ? 0.430 3.965 -8.612 1.00 86.56 81 PRO A O 1
ATOM 609 N N . THR A 1 82 ? 0.374 3.553 -6.404 1.00 90.12 82 THR A N 1
ATOM 610 C CA . THR A 1 82 ? 1.785 3.203 -6.248 1.00 90.12 82 THR A CA 1
ATOM 611 C C . THR A 1 82 ? 1.912 1.694 -6.150 1.00 90.12 82 THR A C 1
ATOM 613 O O . THR A 1 82 ? 1.344 1.068 -5.255 1.00 90.12 82 THR A O 1
ATOM 616 N N . PHE A 1 83 ? 2.695 1.110 -7.047 1.00 91.12 83 PHE A N 1
ATOM 617 C CA . PHE A 1 83 ? 2.906 -0.329 -7.119 1.00 91.12 83 PHE A CA 1
ATOM 618 C C . PHE A 1 83 ? 4.196 -0.714 -6.399 1.00 91.12 83 PHE A C 1
ATOM 620 O O . PHE A 1 83 ? 5.228 -0.052 -6.544 1.00 91.12 83 PHE A O 1
ATOM 627 N N . TRP A 1 84 ? 4.147 -1.785 -5.614 1.00 92.19 84 TRP A N 1
ATOM 628 C CA . TRP A 1 84 ? 5.278 -2.216 -4.802 1.00 92.19 84 TRP A CA 1
ATOM 629 C C . TRP A 1 84 ? 5.296 -3.736 -4.604 1.00 92.19 84 TRP A C 1
ATOM 631 O O . TRP A 1 84 ? 4.283 -4.424 -4.742 1.00 92.19 84 TRP A O 1
ATOM 641 N N . GLY A 1 85 ? 6.477 -4.275 -4.321 1.00 90.56 85 GLY A N 1
ATOM 642 C CA . GLY A 1 85 ? 6.711 -5.715 -4.212 1.00 90.56 85 GLY A CA 1
ATOM 643 C C . GLY A 1 85 ? 8.151 -6.019 -3.812 1.00 90.56 85 GLY A C 1
ATOM 644 O O . GLY A 1 85 ? 8.992 -5.123 -3.757 1.00 90.56 85 GLY A O 1
ATO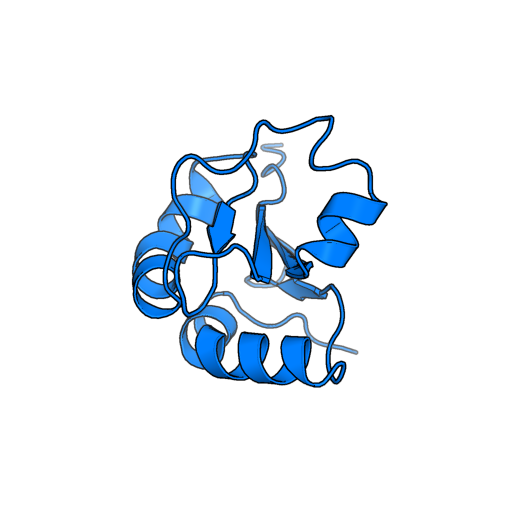M 645 N N . ALA A 1 86 ? 8.463 -7.277 -3.496 1.00 85.44 86 ALA A N 1
ATOM 646 C CA . ALA A 1 86 ? 9.817 -7.616 -3.050 1.00 85.44 86 ALA A CA 1
ATOM 647 C C . ALA A 1 86 ? 10.816 -7.800 -4.202 1.00 85.44 86 ALA A C 1
ATOM 649 O O . ALA A 1 86 ? 12.014 -7.649 -3.975 1.00 85.44 86 ALA A O 1
ATOM 650 N N . ILE A 1 87 ? 10.352 -8.167 -5.404 1.00 76.19 87 ILE A N 1
ATOM 651 C CA . ILE A 1 87 ? 11.217 -8.581 -6.524 1.00 76.19 87 ILE A CA 1
ATOM 652 C C . ILE A 1 87 ? 10.806 -7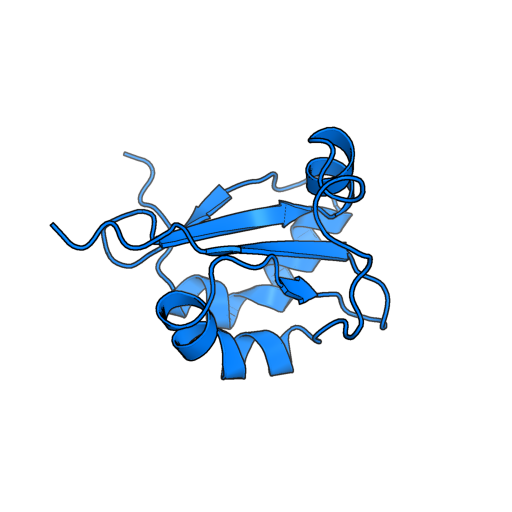.963 -7.870 1.00 76.19 87 ILE A C 1
ATOM 654 O O . ILE A 1 87 ? 10.444 -8.689 -8.782 1.00 76.19 87 ILE A O 1
ATOM 658 N N . ALA A 1 88 ? 10.860 -6.632 -8.017 1.00 74.81 88 ALA A N 1
ATOM 659 C CA . ALA A 1 88 ? 10.581 -5.885 -9.266 1.00 74.81 88 ALA A CA 1
ATOM 660 C C . ALA A 1 88 ? 9.237 -6.185 -9.980 1.00 74.81 88 ALA A C 1
ATOM 662 O O . ALA A 1 88 ? 8.940 -5.595 -11.014 1.00 74.81 88 ALA A O 1
ATOM 663 N N . THR A 1 89 ? 8.410 -7.064 -9.419 1.00 83.81 89 THR A N 1
ATOM 664 C CA . THR A 1 89 ? 7.054 -7.390 -9.837 1.00 83.81 89 THR A CA 1
ATOM 665 C C . THR A 1 89 ? 6.082 -6.760 -8.851 1.00 83.81 89 THR A C 1
ATOM 667 O O . THR A 1 89 ? 6.316 -6.858 -7.639 1.00 83.81 89 THR A O 1
ATOM 670 N N . PRO A 1 90 ? 5.004 -6.121 -9.327 1.00 87.31 90 PRO A N 1
ATOM 671 C CA . PRO A 1 90 ? 3.998 -5.564 -8.442 1.00 87.31 90 PRO A CA 1
ATOM 672 C C . PRO A 1 90 ? 3.268 -6.706 -7.732 1.00 87.31 90 PRO A C 1
ATOM 674 O O . PRO A 1 90 ? 2.744 -7.615 -8.365 1.00 87.31 90 PRO A O 1
ATOM 677 N N . GLU A 1 91 ? 3.263 -6.672 -6.405 1.00 91.19 91 GLU A N 1
ATOM 678 C CA . GLU A 1 91 ? 2.543 -7.647 -5.574 1.00 91.19 91 GLU A CA 1
ATOM 679 C C . GLU A 1 91 ? 1.421 -6.974 -4.789 1.00 91.19 91 GLU A C 1
ATOM 681 O O . GLU A 1 91 ? 0.400 -7.584 -4.472 1.00 91.19 91 GLU A O 1
ATOM 686 N N . ALA A 1 92 ? 1.610 -5.696 -4.482 1.00 92.31 92 ALA A N 1
ATOM 687 C CA . ALA A 1 92 ? 0.649 -4.877 -3.789 1.00 92.31 92 ALA A CA 1
ATOM 688 C C . ALA A 1 92 ? 0.595 -3.484 -4.412 1.00 92.31 92 ALA A C 1
ATOM 690 O O . ALA A 1 92 ? 1.536 -2.995 -5.048 1.00 92.31 92 ALA A O 1
ATOM 691 N N . VAL A 1 93 ? -0.543 -2.844 -4.200 1.00 91.75 93 VAL A N 1
ATOM 692 C CA . VAL A 1 93 ? -0.839 -1.498 -4.654 1.00 91.75 93 VAL A CA 1
ATOM 693 C C . VAL A 1 93 ? -1.212 -0.667 -3.440 1.00 91.75 93 VAL A C 1
ATOM 695 O O . VAL A 1 93 ? -1.858 -1.130 -2.498 1.00 91.75 93 VAL A O 1
ATOM 698 N N . LEU A 1 94 ? -0.747 0.570 -3.440 1.00 91.25 94 LEU A N 1
ATOM 699 C CA . LEU A 1 94 ? -1.139 1.595 -2.497 1.00 91.25 94 LEU A CA 1
ATOM 700 C C . LEU A 1 94 ? -1.889 2.673 -3.264 1.00 91.25 94 LEU A C 1
ATOM 702 O O . LEU A 1 94 ? -1.372 3.225 -4.230 1.00 91.25 94 LEU A O 1
ATOM 706 N N . MET A 1 95 ? -3.093 2.988 -2.813 1.00 89.06 95 MET A N 1
ATOM 707 C CA . MET A 1 95 ? -3.858 4.119 -3.312 1.00 89.06 95 MET A CA 1
ATOM 708 C C . MET A 1 95 ? -4.062 5.104 -2.174 1.00 89.06 95 MET A C 1
ATOM 710 O O . MET A 1 95 ? -4.636 4.753 -1.144 1.00 89.06 95 MET A O 1
ATOM 714 N N . SER A 1 96 ? -3.609 6.338 -2.353 1.00 85.88 96 SER A N 1
ATOM 715 C CA . SER A 1 96 ? -3.999 7.420 -1.456 1.00 85.88 96 SER A CA 1
ATOM 716 C C . SER A 1 96 ? -5.476 7.760 -1.683 1.00 85.88 96 SER A C 1
ATOM 718 O O . SER A 1 96 ? -6.006 7.680 -2.798 1.00 85.88 96 SER A O 1
ATOM 720 N N . ALA A 1 97 ? -6.165 8.123 -0.611 1.00 73.62 97 ALA A N 1
ATOM 721 C CA . ALA A 1 97 ? -7.448 8.781 -0.724 1.00 73.62 97 ALA A CA 1
ATOM 722 C C . ALA A 1 97 ? -7.189 10.238 -1.135 1.00 73.62 97 ALA A C 1
ATOM 724 O O . ALA A 1 97 ? -6.281 10.869 -0.593 1.00 73.62 97 ALA A O 1
ATOM 725 N N . PRO A 1 98 ? -7.970 10.807 -2.069 1.00 62.38 98 PRO A N 1
ATOM 726 C CA . PRO A 1 98 ? -7.900 12.236 -2.307 1.00 62.38 98 PRO A CA 1
ATOM 727 C C . PRO A 1 98 ? -8.260 12.947 -1.003 1.00 62.38 98 PRO A C 1
ATOM 729 O O . PRO A 1 98 ? -9.370 12.787 -0.490 1.00 62.38 98 PRO A O 1
ATOM 732 N N . THR A 1 99 ? -7.327 13.728 -0.460 1.00 57.53 99 THR A N 1
ATOM 733 C CA . THR A 1 99 ? -7.628 14.658 0.624 1.00 57.53 99 THR A CA 1
ATOM 734 C C . THR A 1 99 ? -8.672 15.622 0.083 1.00 57.53 99 THR A C 1
ATOM 736 O O . THR A 1 99 ? -8.362 16.495 -0.729 1.00 57.53 99 THR A O 1
ATOM 739 N N . ILE A 1 100 ? -9.936 15.430 0.463 1.00 51.47 100 ILE A N 1
ATOM 740 C CA . ILE A 1 100 ? -11.001 16.362 0.112 1.00 51.47 100 ILE A CA 1
ATOM 741 C C . ILE A 1 100 ? -10.717 17.615 0.940 1.00 51.47 100 ILE A C 1
ATOM 743 O O . ILE A 1 100 ? -11.090 17.694 2.109 1.00 51.47 100 ILE A O 1
ATOM 747 N N . ALA A 1 101 ? -9.950 18.546 0.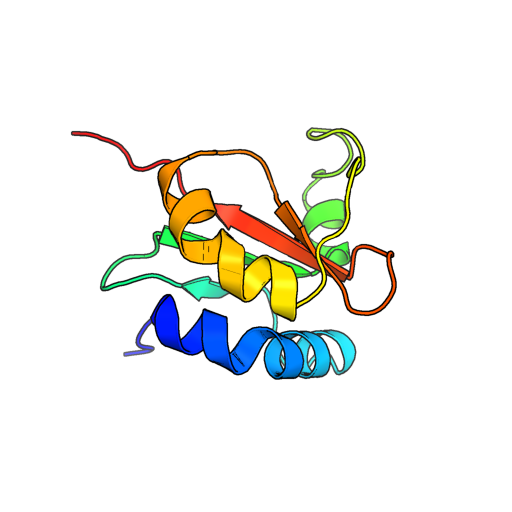371 1.00 47.41 101 ALA A N 1
ATOM 748 C CA . ALA A 1 101 ? -9.775 19.871 0.938 1.00 47.41 101 ALA A CA 1
ATOM 749 C C . ALA A 1 101 ? -11.161 20.524 0.958 1.00 47.41 101 ALA A C 1
ATOM 751 O O . ALA A 1 101 ? -11.710 20.849 -0.095 1.00 47.41 101 ALA A O 1
ATOM 752 N N . ASN A 1 102 ? -11.750 20.596 2.148 1.00 38.16 102 ASN A N 1
ATOM 753 C CA . ASN A 1 102 ? -13.003 21.297 2.402 1.00 38.16 102 ASN A CA 1
ATOM 754 C C . ASN A 1 102 ? -12.721 22.776 2.667 1.00 38.16 102 ASN A C 1
ATOM 756 O O . ASN A 1 102 ? -11.746 23.048 3.408 1.00 38.16 102 ASN A O 1
#

Radius of gyration: 12.83 Å; chains: 1; bounding box: 26×37×35 Å

Organism: NCBI:txid60450